Protein AF-A0AA43KEZ3-F1 (afdb_monomer_lite)

Sequence (127 aa):
MGILWEQIADISPYVIVPEFEFEIKIKGIDIIILAEETVQFAQLKTLKGTLTGSQNNRAKKELSIHDNPLFVSAFDLGDWTFNNPKINRIAGKNFWNNIYINYDIFEAHVRTLLQTIDKAFAELATK

Foldseek 3Di:
DLVVLLVVLCVQPQKDQCCVPPVDDQFLARIWGCFPNDIEGEHEDAEQDPDDDPRLVRSCVRQVVDPNYEYEHCADDDHHPRDDPRYYYDYQCRVCVRSPHHRVVVVVVVVVVVVVVVVVVVVVVVD

pLDDT: mean 93.91, std 5.21, range [56.69, 98.25]

Structure (mmCIF, N/CA/C/O backbone):
data_AF-A0AA43KEZ3-F1
#
_entry.id   AF-A0AA43KEZ3-F1
#
loop_
_atom_site.group_PDB
_atom_site.id
_atom_site.type_symbol
_atom_site.label_atom_id
_atom_site.label_alt_id
_atom_site.label_comp_id
_atom_site.label_asym_id
_atom_site.label_entity_id
_atom_site.label_seq_id
_atom_site.pdbx_PDB_ins_code
_atom_site.Cartn_x
_atom_site.Cartn_y
_atom_site.Cartn_z
_atom_site.occupancy
_atom_site.B_iso_or_equiv
_atom_site.auth_seq_id
_atom_site.auth_comp_id
_atom_site.auth_asym_id
_atom_site.auth_atom_id
_atom_site.pdbx_PDB_model_num
ATOM 1 N N . MET A 1 1 ? 0.077 5.423 -11.524 1.00 74.31 1 MET A N 1
ATOM 2 C CA . MET A 1 1 ? 0.116 3.974 -11.234 1.00 74.31 1 MET A CA 1
ATOM 3 C C . MET A 1 1 ? -0.656 3.555 -9.980 1.00 74.31 1 MET A C 1
ATOM 5 O O . MET A 1 1 ? -0.836 2.363 -9.836 1.00 74.31 1 MET A O 1
ATOM 9 N N . GLY A 1 2 ? -1.134 4.458 -9.102 1.00 86.38 2 GLY A N 1
ATOM 10 C CA . GLY A 1 2 ? -1.878 4.069 -7.880 1.00 86.38 2 GLY A CA 1
ATOM 11 C C . GLY A 1 2 ? -3.044 3.107 -8.141 1.00 86.38 2 GLY A C 1
ATOM 12 O O . GLY A 1 2 ? -3.013 1.987 -7.647 1.00 86.38 2 GLY A O 1
ATOM 13 N N . ILE A 1 3 ? -3.939 3.493 -9.057 1.00 92.56 3 ILE A N 1
ATOM 14 C CA . ILE A 1 3 ? -5.095 2.689 -9.494 1.00 92.56 3 ILE A CA 1
ATOM 15 C C . ILE A 1 3 ? -4.701 1.276 -9.949 1.00 92.56 3 ILE A C 1
ATOM 17 O O . ILE A 1 3 ? -5.396 0.324 -9.627 1.00 92.56 3 ILE A O 1
ATOM 21 N N . LEU A 1 4 ? -3.577 1.103 -10.658 1.00 92.88 4 LEU A N 1
ATOM 22 C CA . LEU A 1 4 ? -3.144 -0.233 -11.087 1.00 92.88 4 LEU A CA 1
ATOM 23 C C . LEU A 1 4 ? -2.866 -1.140 -9.881 1.00 92.88 4 LEU A C 1
ATOM 25 O O . LEU A 1 4 ? -3.212 -2.315 -9.895 1.00 92.88 4 LEU A O 1
ATOM 29 N N . TRP A 1 5 ? -2.219 -0.609 -8.844 1.00 95.06 5 TRP A N 1
ATOM 30 C CA . TRP A 1 5 ? -1.894 -1.393 -7.654 1.00 95.06 5 TRP A CA 1
ATOM 31 C C . TRP A 1 5 ? -3.137 -1.715 -6.832 1.00 95.06 5 TRP A C 1
ATOM 33 O O . TRP A 1 5 ? -3.212 -2.810 -6.289 1.00 95.06 5 TRP A O 1
ATOM 43 N N . GLU A 1 6 ? -4.104 -0.797 -6.788 1.00 96.62 6 GLU A N 1
ATOM 44 C CA . GLU A 1 6 ? -5.429 -1.039 -6.208 1.00 96.62 6 GLU A CA 1
ATOM 45 C C . GLU A 1 6 ? -6.131 -2.179 -6.957 1.00 96.62 6 GLU A C 1
ATOM 47 O O . GLU A 1 6 ? -6.486 -3.170 -6.334 1.00 96.62 6 GLU A O 1
ATOM 52 N N . GLN A 1 7 ? -6.202 -2.119 -8.292 1.00 95.69 7 GLN A N 1
ATOM 53 C CA . GLN A 1 7 ? -6.809 -3.167 -9.127 1.00 95.69 7 GLN A CA 1
ATOM 54 C C . GLN A 1 7 ? -6.144 -4.537 -8.966 1.00 95.69 7 GLN A C 1
ATOM 56 O O . GLN A 1 7 ? -6.822 -5.557 -8.967 1.00 95.69 7 GLN A O 1
ATOM 61 N N . ILE A 1 8 ? -4.815 -4.585 -8.844 1.00 94.62 8 ILE A N 1
ATOM 62 C CA . ILE A 1 8 ? -4.105 -5.853 -8.630 1.00 94.62 8 ILE A CA 1
ATOM 63 C C . ILE A 1 8 ? -4.355 -6.381 -7.213 1.00 94.62 8 ILE A C 1
ATOM 65 O O . ILE A 1 8 ? -4.511 -7.587 -7.039 1.00 94.62 8 ILE A O 1
ATOM 69 N N . ALA A 1 9 ? -4.389 -5.505 -6.204 1.00 96.31 9 ALA A N 1
ATOM 70 C CA . ALA A 1 9 ? -4.684 -5.906 -4.832 1.00 96.31 9 ALA A CA 1
ATOM 71 C C . ALA A 1 9 ? -6.112 -6.460 -4.698 1.00 96.31 9 ALA A C 1
ATOM 73 O O . ALA A 1 9 ? -6.295 -7.463 -4.015 1.00 96.31 9 ALA A O 1
ATOM 74 N N . ASP A 1 10 ? -7.072 -5.868 -5.409 1.00 96.62 10 ASP A N 1
ATOM 75 C CA . ASP A 1 10 ? -8.496 -6.244 -5.449 1.00 96.62 10 ASP A CA 1
ATOM 76 C C . ASP A 1 10 ? -8.757 -7.647 -6.036 1.00 96.62 10 ASP A C 1
ATOM 78 O O . ASP A 1 10 ? -9.821 -8.224 -5.852 1.00 96.62 10 ASP A O 1
ATOM 82 N N . ILE A 1 11 ? -7.766 -8.259 -6.701 1.00 94.62 11 ILE A N 1
ATOM 83 C CA . ILE A 1 11 ? -7.838 -9.675 -7.110 1.00 94.62 11 ILE A CA 1
ATOM 84 C C . ILE A 1 11 ? -7.891 -10.594 -5.878 1.00 94.62 11 ILE A C 1
ATOM 86 O O . ILE A 1 11 ? -8.409 -11.712 -5.945 1.00 94.62 11 ILE A O 1
ATOM 90 N N . SER A 1 12 ? -7.316 -10.156 -4.756 1.00 96.00 12 SER A N 1
ATOM 91 C CA . SER A 1 12 ? -7.359 -10.912 -3.513 1.00 96.00 12 SER A CA 1
ATOM 92 C C . SER A 1 12 ? -8.761 -10.869 -2.903 1.00 96.00 12 SER A C 1
ATOM 94 O O . SER A 1 12 ? -9.270 -9.780 -2.655 1.00 96.00 12 SER A O 1
ATOM 96 N N . PRO A 1 13 ? -9.346 -12.016 -2.507 1.00 95.19 13 PRO A N 1
ATOM 97 C CA . PRO A 1 13 ? -10.639 -12.036 -1.816 1.00 95.19 13 PRO A CA 1
ATOM 98 C C . PRO A 1 13 ? -10.581 -11.433 -0.398 1.00 95.19 13 PRO A C 1
ATOM 100 O O . PRO A 1 13 ? -11.600 -11.354 0.282 1.00 95.19 13 PRO A O 1
ATOM 103 N N . TYR A 1 14 ? -9.389 -11.047 0.068 1.00 96.94 14 TYR A N 1
ATOM 104 C CA . TYR A 1 14 ? -9.154 -10.407 1.363 1.00 96.94 14 TYR A CA 1
ATOM 105 C C . TYR A 1 14 ? -8.997 -8.890 1.255 1.00 96.94 14 TYR A C 1
ATOM 107 O O . TYR A 1 14 ? -8.715 -8.231 2.258 1.00 96.94 14 TYR A O 1
ATOM 115 N N . VAL A 1 15 ? -9.142 -8.337 0.053 1.00 98.06 15 VAL A N 1
ATOM 116 C CA . VAL A 1 15 ? -9.032 -6.909 -0.220 1.00 98.06 15 VAL A CA 1
ATOM 117 C C . VAL A 1 15 ? -10.338 -6.422 -0.820 1.00 98.06 15 VAL A C 1
ATOM 119 O O . VAL A 1 15 ? -10.961 -7.114 -1.614 1.00 98.06 15 VAL A O 1
ATOM 122 N N . ILE A 1 16 ? -10.739 -5.221 -0.421 1.00 97.50 16 ILE A N 1
ATOM 123 C CA . ILE A 1 16 ? -11.795 -4.458 -1.075 1.00 97.50 16 ILE A CA 1
ATOM 124 C C . ILE A 1 16 ? -11.227 -3.090 -1.421 1.00 97.50 16 ILE A C 1
ATOM 126 O O . ILE A 1 16 ? -10.686 -2.404 -0.545 1.00 97.50 16 ILE A O 1
ATOM 130 N N . VAL A 1 17 ? -11.406 -2.655 -2.663 1.00 98.00 17 VAL A N 1
ATOM 131 C CA . VAL A 1 17 ? -11.264 -1.248 -3.044 1.00 98.00 17 VAL A CA 1
ATOM 132 C C . VAL A 1 17 ? -12.637 -0.567 -2.924 1.00 98.00 17 VAL A C 1
ATOM 134 O O . VAL A 1 17 ? -13.504 -0.792 -3.770 1.00 98.00 17 VAL A O 1
ATOM 137 N N . PRO A 1 18 ? -12.882 0.300 -1.917 1.00 96.75 18 PRO A N 1
ATOM 138 C CA . PRO A 1 18 ? -14.215 0.878 -1.690 1.00 96.75 18 PRO A CA 1
ATOM 139 C C . PRO A 1 18 ? -14.755 1.681 -2.880 1.00 96.75 18 PRO A C 1
ATOM 141 O O . PRO A 1 18 ? -15.964 1.720 -3.110 1.00 96.75 18 PRO A O 1
ATOM 144 N N . GLU A 1 19 ? -13.854 2.316 -3.637 1.00 95.88 19 GLU A N 1
ATOM 145 C CA . GLU A 1 19 ? -14.200 3.102 -4.824 1.00 95.88 19 GLU A CA 1
ATOM 146 C C . GLU A 1 19 ? -14.655 2.209 -5.991 1.00 95.88 19 GLU A C 1
ATOM 148 O O . GLU A 1 19 ? -15.491 2.649 -6.774 1.00 95.88 19 GLU A O 1
ATOM 153 N N . PHE A 1 20 ? -14.167 0.965 -6.091 1.00 95.56 20 PHE A N 1
ATOM 154 C CA . PHE A 1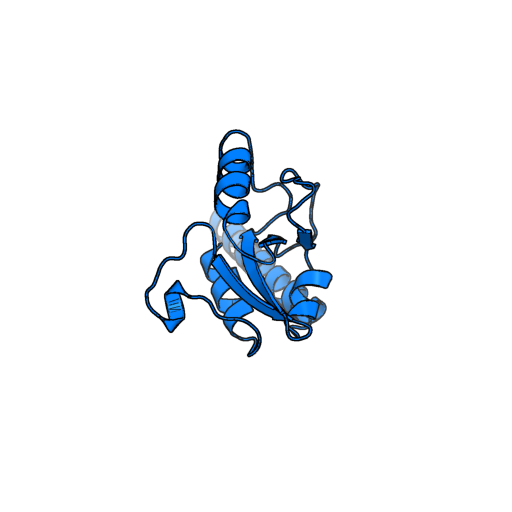 20 ? -14.573 0.021 -7.142 1.00 95.56 20 PHE A CA 1
ATOM 155 C C . PHE A 1 20 ? -15.829 -0.758 -6.758 1.00 95.56 20 PHE A C 1
ATOM 157 O O . PHE A 1 20 ? -16.733 -0.887 -7.575 1.00 95.56 20 PHE A O 1
ATOM 164 N N . GLU A 1 21 ? -15.905 -1.231 -5.514 1.00 95.62 21 GLU A N 1
ATOM 165 C CA . GLU A 1 21 ? -17.003 -2.093 -5.060 1.00 95.62 21 GLU A CA 1
ATOM 166 C C . GLU A 1 21 ? -18.279 -1.320 -4.716 1.00 95.62 21 GLU A C 1
ATOM 168 O O . GLU A 1 21 ? -19.391 -1.805 -4.923 1.00 95.62 21 GLU A O 1
ATOM 173 N N . PHE A 1 22 ? -18.143 -0.104 -4.179 1.00 95.50 22 PHE A N 1
ATOM 174 C CA . PHE A 1 22 ? -19.282 0.649 -3.642 1.00 95.50 22 PHE A CA 1
ATOM 175 C C . PHE A 1 22 ? -19.439 2.046 -4.235 1.00 95.50 22 PHE A C 1
ATOM 177 O O . PHE A 1 22 ? -20.345 2.766 -3.821 1.00 95.50 22 PHE A O 1
ATOM 184 N N . GLU A 1 23 ? -18.550 2.461 -5.143 1.00 96.25 23 GLU A N 1
ATOM 185 C CA . GLU A 1 23 ? -18.494 3.831 -5.676 1.00 96.25 23 GLU A CA 1
ATOM 186 C C . GLU A 1 23 ? -18.366 4.901 -4.566 1.00 96.25 23 GLU A C 1
ATOM 188 O O . GLU A 1 23 ? -18.743 6.065 -4.730 1.00 96.25 23 GLU A O 1
ATOM 193 N N . ILE A 1 24 ? -17.814 4.520 -3.404 1.00 95.50 24 ILE A N 1
ATOM 194 C CA . ILE A 1 24 ? -17.658 5.394 -2.237 1.00 95.50 24 ILE A CA 1
ATOM 195 C C . ILE A 1 24 ? -16.185 5.696 -2.007 1.00 95.50 24 ILE A C 1
ATOM 197 O O . ILE A 1 24 ? -15.351 4.808 -1.838 1.00 95.50 24 ILE A O 1
ATOM 201 N N . LYS A 1 25 ? -15.877 6.988 -1.873 1.00 94.56 25 LYS A N 1
ATOM 202 C CA . LYS A 1 25 ? -14.549 7.443 -1.471 1.00 94.56 25 LYS A CA 1
ATOM 203 C C . LYS A 1 25 ? -14.454 7.594 0.044 1.00 94.56 25 LYS A C 1
ATOM 205 O O . LYS A 1 25 ? -15.003 8.536 0.620 1.00 94.56 25 LYS A O 1
ATOM 210 N N . ILE A 1 26 ? -13.689 6.716 0.687 1.00 96.31 26 ILE A N 1
ATOM 211 C CA . ILE A 1 26 ? -13.355 6.842 2.109 1.00 96.31 26 ILE A CA 1
ATOM 212 C C . ILE A 1 26 ? -12.094 7.699 2.248 1.00 96.31 26 ILE A C 1
ATOM 214 O O . ILE A 1 26 ? -11.077 7.488 1.590 1.00 96.31 26 ILE A O 1
ATOM 218 N N . LYS A 1 27 ? -12.152 8.719 3.106 1.00 96.75 27 LYS A N 1
ATOM 219 C CA . LYS A 1 27 ? -11.066 9.696 3.223 1.00 96.75 27 LYS A CA 1
ATOM 220 C C . LYS A 1 27 ? -9.762 9.038 3.682 1.00 96.75 27 LYS A C 1
ATOM 222 O O . LYS A 1 27 ? -9.672 8.584 4.816 1.00 96.75 27 LYS A O 1
ATOM 227 N N . GLY A 1 28 ? -8.737 9.099 2.834 1.00 95.19 28 GLY A N 1
ATOM 228 C CA . GLY A 1 28 ? -7.395 8.596 3.137 1.00 95.19 28 GLY A CA 1
ATOM 229 C C . GLY A 1 28 ? -7.219 7.090 2.958 1.00 95.19 28 GLY A C 1
ATOM 230 O O . GLY A 1 28 ? -6.128 6.607 3.250 1.00 95.19 28 GLY A O 1
ATOM 231 N N . ILE A 1 29 ? -8.250 6.379 2.495 1.00 97.94 29 ILE A N 1
ATOM 232 C CA . ILE A 1 29 ? -8.242 4.927 2.322 1.00 97.94 29 ILE A CA 1
ATOM 233 C C . ILE A 1 29 ? -8.292 4.613 0.835 1.00 97.94 29 ILE A C 1
ATOM 235 O O . ILE A 1 29 ? -9.207 5.054 0.142 1.00 97.94 29 ILE A O 1
ATOM 239 N N . ASP A 1 30 ? -7.294 3.862 0.382 1.00 97.75 30 ASP A N 1
ATOM 240 C CA . ASP A 1 30 ? -7.220 3.348 -0.983 1.00 97.75 30 ASP A CA 1
ATOM 241 C C . ASP A 1 30 ? -7.771 1.904 -1.010 1.00 97.75 30 ASP A C 1
ATOM 243 O O . ASP A 1 30 ? -8.535 1.556 -1.903 1.00 97.75 30 ASP A O 1
ATOM 247 N N . ILE A 1 31 ? -7.457 1.084 0.010 1.00 98.19 31 ILE A N 1
ATOM 248 C CA . ILE A 1 31 ? -7.920 -0.312 0.135 1.00 98.19 31 ILE A CA 1
ATOM 249 C C . ILE A 1 31 ? -8.311 -0.664 1.579 1.00 98.19 31 ILE A C 1
ATOM 251 O O . ILE A 1 31 ? -7.766 -0.114 2.539 1.00 98.19 31 ILE A O 1
ATOM 255 N N . ILE A 1 32 ? -9.225 -1.620 1.739 1.00 98.25 32 ILE A N 1
ATOM 256 C CA . ILE A 1 32 ? -9.571 -2.263 3.013 1.00 98.25 32 ILE A CA 1
ATOM 257 C C . ILE A 1 32 ? -9.072 -3.705 2.963 1.00 98.25 32 ILE A C 1
ATOM 259 O O . ILE A 1 32 ? -9.283 -4.389 1.967 1.00 98.25 32 ILE A O 1
ATOM 263 N N . ILE A 1 33 ? -8.406 -4.160 4.024 1.00 98.19 33 ILE A N 1
ATOM 264 C CA . ILE A 1 33 ? -7.809 -5.497 4.098 1.00 98.19 33 ILE A CA 1
ATOM 265 C C . ILE A 1 33 ? -8.423 -6.259 5.269 1.00 98.19 33 ILE A C 1
ATOM 267 O O . ILE A 1 33 ? -8.486 -5.733 6.380 1.00 98.19 33 ILE A O 1
ATOM 271 N N . LEU A 1 34 ? -8.826 -7.505 5.037 1.00 96.81 34 LEU A N 1
ATOM 272 C CA . LEU A 1 34 ? -9.160 -8.456 6.092 1.00 96.81 34 LEU A CA 1
ATOM 273 C C . LEU A 1 34 ? -7.959 -9.375 6.339 1.00 96.81 34 LEU A C 1
ATOM 275 O O . LEU A 1 34 ? -7.688 -10.270 5.542 1.00 96.81 34 LEU A O 1
ATOM 279 N N . ALA A 1 35 ? -7.253 -9.171 7.450 1.00 90.75 35 ALA A N 1
ATOM 280 C CA . ALA A 1 35 ? -6.108 -9.989 7.849 1.00 90.75 35 ALA A CA 1
ATOM 281 C C . ALA A 1 35 ? -6.250 -10.401 9.317 1.00 90.75 35 ALA A C 1
ATOM 283 O O . ALA A 1 35 ? -6.539 -9.557 10.161 1.00 90.75 35 ALA A O 1
ATOM 284 N N . GLU A 1 36 ? -6.060 -11.690 9.620 1.00 86.25 36 GLU A N 1
ATOM 285 C CA . GLU A 1 36 ? -6.133 -12.222 10.995 1.00 86.25 36 GLU A CA 1
ATOM 286 C C . GLU A 1 36 ? -7.422 -11.796 11.732 1.00 86.25 36 GLU A C 1
ATOM 288 O O . GLU A 1 36 ? -7.383 -11.295 12.853 1.00 86.25 36 GLU A O 1
ATOM 293 N N . GLU A 1 37 ? -8.573 -11.917 11.058 1.00 89.50 37 GLU A N 1
ATOM 294 C CA . GLU A 1 37 ? -9.902 -11.507 11.563 1.00 89.50 37 GLU A CA 1
ATOM 295 C C . GLU A 1 37 ? -10.037 -10.005 11.892 1.00 89.50 37 GLU A C 1
ATOM 297 O O . GLU A 1 37 ? -11.056 -9.560 12.418 1.00 89.50 37 GLU A O 1
ATOM 302 N N . THR A 1 38 ? -9.039 -9.199 11.530 1.00 94.75 38 THR A N 1
ATOM 303 C CA . THR A 1 38 ? -9.005 -7.758 11.761 1.00 94.75 38 THR A CA 1
ATOM 304 C C . THR A 1 38 ? -9.174 -7.006 10.446 1.00 94.75 38 THR A C 1
ATOM 306 O O . THR A 1 38 ? -8.475 -7.258 9.463 1.00 94.75 38 THR A O 1
ATOM 309 N N . VAL A 1 39 ? -10.090 -6.036 10.435 1.00 97.19 39 VAL A N 1
ATOM 310 C CA . VAL A 1 39 ? -10.246 -5.100 9.317 1.00 97.19 39 VAL A CA 1
ATOM 311 C C . VAL A 1 39 ? -9.219 -3.982 9.462 1.00 97.19 39 VAL A C 1
ATOM 313 O O . VAL A 1 39 ? -9.192 -3.286 10.480 1.00 97.19 39 VAL A O 1
ATOM 316 N N . GLN A 1 40 ? -8.382 -3.818 8.443 1.00 97.88 40 GLN A N 1
ATOM 317 C CA . GLN A 1 40 ? -7.352 -2.790 8.352 1.00 97.88 40 GLN A CA 1
ATOM 318 C C . GLN A 1 40 ? -7.719 -1.784 7.264 1.00 97.88 40 GLN A C 1
ATOM 320 O O . GLN A 1 40 ? -8.058 -2.155 6.139 1.00 97.88 40 GLN A O 1
ATOM 325 N N . PHE A 1 41 ? -7.605 -0.500 7.589 1.00 98.19 41 PHE A N 1
ATOM 326 C CA . PHE A 1 41 ? -7.890 0.590 6.663 1.00 98.19 41 PHE A CA 1
ATOM 327 C C . PHE A 1 41 ? -6.575 1.144 6.130 1.00 98.19 41 PHE A C 1
ATOM 329 O O . PHE A 1 41 ? -5.775 1.710 6.883 1.00 98.19 41 PHE A O 1
ATOM 336 N N . ALA A 1 42 ? -6.330 0.952 4.835 1.00 98.12 42 ALA A N 1
ATOM 337 C CA . ALA A 1 42 ? -5.008 1.136 4.270 1.00 98.12 42 ALA A CA 1
ATOM 338 C C . ALA A 1 42 ? -4.940 2.226 3.198 1.00 98.12 42 ALA A C 1
ATOM 340 O O . ALA A 1 42 ? -5.796 2.346 2.321 1.00 98.12 42 ALA A O 1
ATOM 341 N N . GLN A 1 43 ? -3.847 2.985 3.237 1.00 97.62 43 GLN A N 1
ATOM 342 C CA . GLN A 1 43 ? -3.419 3.824 2.123 1.00 97.62 43 GLN A CA 1
ATOM 343 C C . GLN A 1 43 ? -2.306 3.110 1.352 1.00 97.62 43 GLN A C 1
ATOM 345 O O . GLN A 1 43 ? -1.302 2.721 1.951 1.00 97.62 43 GLN A O 1
ATOM 350 N N . LEU A 1 44 ? -2.454 2.976 0.035 1.00 97.50 44 LEU A N 1
ATOM 351 C CA . LEU A 1 44 ? -1.526 2.272 -0.844 1.00 97.50 44 LEU A CA 1
ATOM 352 C C . LEU A 1 44 ? -0.708 3.266 -1.671 1.00 97.50 44 LEU A C 1
ATOM 354 O O . LEU A 1 44 ? -1.218 4.184 -2.320 1.00 97.50 44 LEU A O 1
ATOM 358 N N . LYS A 1 45 ? 0.612 3.103 -1.654 1.00 96.00 45 LYS A N 1
ATOM 359 C CA . LYS A 1 45 ? 1.546 3.880 -2.474 1.00 96.00 45 LYS A CA 1
ATOM 360 C C . LYS A 1 45 ? 2.487 2.946 -3.213 1.00 96.00 45 LYS A C 1
ATOM 362 O O . LYS A 1 45 ? 2.658 1.792 -2.848 1.00 96.00 45 LYS A O 1
ATOM 367 N N . THR A 1 46 ? 3.098 3.438 -4.285 1.00 94.62 46 THR A N 1
ATOM 368 C CA . THR A 1 46 ? 4.015 2.617 -5.086 1.00 94.62 46 THR A CA 1
ATOM 369 C C . THR A 1 46 ? 5.325 2.356 -4.343 1.00 94.62 46 THR A C 1
ATOM 371 O O . THR A 1 46 ? 5.770 1.216 -4.283 1.00 94.62 46 THR A O 1
ATOM 374 N N . LEU A 1 47 ? 5.924 3.400 -3.759 1.00 94.94 47 LEU A N 1
ATOM 375 C CA . LEU A 1 47 ? 7.233 3.339 -3.097 1.00 94.94 47 LEU A CA 1
ATOM 376 C C . LEU A 1 47 ? 7.182 3.908 -1.674 1.00 94.94 47 LEU A C 1
ATOM 378 O O . LEU A 1 47 ? 6.409 4.829 -1.387 1.00 94.94 47 LEU A O 1
ATOM 382 N N . LYS A 1 48 ? 8.097 3.452 -0.814 1.00 95.50 48 LYS A N 1
ATOM 383 C CA . LYS A 1 48 ? 8.247 3.904 0.581 1.00 95.50 48 LYS A CA 1
ATOM 384 C C . LYS A 1 48 ? 8.483 5.413 0.714 1.00 95.50 48 LYS A C 1
ATOM 386 O O . LYS A 1 48 ? 8.015 6.033 1.672 1.00 95.50 48 LYS A O 1
ATOM 391 N N . GLY A 1 49 ? 9.166 5.997 -0.271 1.00 91.31 49 GLY A N 1
ATOM 392 C CA . GLY A 1 49 ? 9.516 7.418 -0.328 1.00 91.31 49 GLY A CA 1
ATOM 393 C C . GLY A 1 49 ? 8.495 8.318 -1.030 1.00 91.31 49 GLY A C 1
ATOM 394 O O . GLY A 1 49 ? 8.802 9.471 -1.316 1.00 91.31 49 GLY A O 1
ATOM 395 N N . THR A 1 50 ? 7.293 7.818 -1.344 1.00 84.62 50 THR A N 1
ATOM 396 C CA . THR A 1 50 ? 6.314 8.553 -2.174 1.00 84.62 50 THR A CA 1
ATOM 397 C C . THR A 1 50 ? 5.815 9.849 -1.521 1.00 84.62 50 THR A C 1
ATOM 399 O O . THR A 1 50 ? 5.510 10.813 -2.219 1.00 84.62 50 THR A O 1
ATOM 402 N N . LEU A 1 51 ? 5.700 9.898 -0.188 1.00 84.75 51 LEU A N 1
ATOM 403 C CA . LEU A 1 51 ? 5.166 11.076 0.503 1.00 84.75 51 LEU A CA 1
ATOM 404 C C . LEU A 1 51 ? 6.276 12.060 0.875 1.00 84.75 51 LEU A C 1
ATOM 406 O O . LEU A 1 51 ? 7.195 11.712 1.613 1.00 84.75 51 LEU A O 1
ATOM 410 N N . THR A 1 52 ? 6.147 13.316 0.452 1.00 78.75 52 THR A N 1
ATOM 411 C CA . THR A 1 52 ? 7.067 14.403 0.818 1.00 78.75 52 THR A CA 1
ATOM 412 C C . THR A 1 52 ? 6.307 15.591 1.413 1.00 78.75 52 THR A C 1
ATOM 414 O O . THR A 1 52 ? 5.140 15.837 1.095 1.00 78.75 52 THR A O 1
ATOM 417 N N . GLY A 1 53 ? 6.953 16.312 2.336 1.00 83.56 53 GLY A N 1
ATOM 418 C CA . GLY A 1 53 ? 6.436 17.553 2.921 1.00 83.56 53 GLY A CA 1
ATOM 419 C C . GLY A 1 53 ? 4.994 17.461 3.441 1.00 83.56 53 GLY A C 1
ATOM 420 O O . GLY A 1 53 ? 4.669 16.639 4.302 1.00 83.56 53 GLY A O 1
ATOM 421 N N . SER A 1 54 ? 4.120 18.317 2.906 1.00 82.88 54 SER A N 1
ATOM 422 C CA . SER A 1 54 ? 2.720 18.458 3.329 1.00 82.88 54 SER A CA 1
ATOM 423 C C . SER A 1 54 ? 1.878 17.192 3.137 1.00 82.88 54 SER A C 1
ATOM 425 O O . SER A 1 54 ? 0.941 16.965 3.906 1.00 82.88 54 SER A O 1
ATOM 427 N N . GLN A 1 55 ? 2.232 16.332 2.177 1.00 88.06 55 GLN A N 1
ATOM 428 C CA . GLN A 1 55 ? 1.499 15.093 1.905 1.00 88.06 55 GLN A CA 1
ATOM 429 C C . GLN A 1 55 ? 1.610 14.099 3.064 1.00 88.06 55 GLN A C 1
ATOM 431 O O . GLN A 1 55 ? 0.653 13.400 3.383 1.00 88.06 55 GLN A O 1
ATOM 436 N N . ASN A 1 56 ? 2.749 14.089 3.756 1.00 92.00 56 ASN A N 1
ATOM 437 C CA . ASN A 1 56 ? 2.982 13.213 4.900 1.00 92.00 56 ASN A CA 1
ATOM 438 C C . ASN A 1 56 ? 2.072 13.579 6.084 1.00 92.00 56 ASN A C 1
ATOM 440 O O . ASN A 1 56 ? 1.384 12.728 6.645 1.00 92.00 56 ASN A O 1
ATOM 444 N N . ASN A 1 57 ? 1.996 14.870 6.420 1.00 92.31 57 ASN A N 1
ATOM 445 C CA . ASN A 1 57 ? 1.128 15.358 7.496 1.00 92.31 57 ASN A CA 1
ATOM 446 C C . ASN A 1 57 ? -0.351 15.103 7.195 1.00 92.31 57 ASN A C 1
ATOM 448 O O . ASN A 1 57 ? -1.114 14.736 8.091 1.00 92.31 57 ASN A O 1
ATOM 452 N N . ARG A 1 58 ? -0.746 15.261 5.928 1.00 94.06 58 ARG A N 1
ATOM 453 C CA . ARG A 1 58 ? -2.098 14.947 5.475 1.00 94.06 58 ARG A CA 1
ATOM 454 C C . ARG A 1 58 ? -2.410 13.460 5.635 1.00 94.06 58 ARG A C 1
ATOM 456 O O . ARG A 1 58 ? -3.383 13.146 6.310 1.00 94.06 58 ARG A O 1
ATOM 463 N N . ALA A 1 59 ? -1.568 12.575 5.101 1.00 94.94 59 ALA A N 1
ATOM 464 C CA . ALA A 1 59 ? -1.746 11.128 5.211 1.00 94.94 59 ALA A CA 1
ATOM 465 C C . ALA A 1 59 ? -1.865 10.679 6.674 1.00 94.94 59 ALA A C 1
ATOM 467 O O . ALA A 1 59 ? -2.767 9.924 7.018 1.00 94.94 59 ALA A O 1
ATOM 468 N N . LYS A 1 60 ? -1.028 11.221 7.571 1.00 95.69 60 LYS A N 1
ATOM 469 C CA . LYS A 1 60 ? -1.130 10.959 9.015 1.00 95.69 60 LYS A CA 1
ATOM 470 C C . LYS A 1 60 ? -2.494 11.346 9.568 1.00 95.69 60 LYS A C 1
ATOM 472 O O . LYS A 1 60 ? -3.107 10.548 10.268 1.00 95.69 60 LYS A O 1
ATOM 477 N N . LYS A 1 61 ? -2.954 12.566 9.278 1.00 96.00 61 LYS A N 1
ATOM 478 C CA . LYS A 1 61 ? -4.238 13.076 9.771 1.00 96.00 61 LYS A CA 1
ATOM 479 C C . LYS A 1 61 ? -5.410 12.258 9.236 1.00 96.00 61 LYS A C 1
ATOM 481 O O . LYS A 1 61 ? -6.347 12.011 9.980 1.00 96.00 61 LYS A O 1
ATOM 486 N N . GLU A 1 62 ? -5.363 11.881 7.964 1.00 96.94 62 GLU A N 1
ATOM 487 C CA . GLU A 1 62 ? -6.432 11.130 7.307 1.00 96.94 62 GLU A CA 1
ATOM 488 C C . GLU A 1 62 ? -6.485 9.676 7.772 1.00 96.94 62 GLU A C 1
ATOM 490 O O . GLU A 1 62 ? -7.571 9.200 8.052 1.00 96.94 62 GLU A O 1
ATOM 495 N N . LEU A 1 63 ? -5.348 8.997 7.936 1.00 97.25 63 LEU A N 1
ATOM 496 C CA . LEU A 1 63 ? -5.322 7.618 8.429 1.00 97.25 63 LEU A CA 1
ATOM 497 C C . LEU A 1 63 ? -5.645 7.508 9.924 1.00 97.25 63 LEU A C 1
ATOM 499 O O . LEU A 1 63 ? -6.258 6.538 10.342 1.00 97.25 63 LEU A O 1
ATOM 503 N N . SER A 1 64 ? -5.282 8.505 10.741 1.00 96.94 64 SER A N 1
ATOM 504 C CA . SER A 1 64 ? -5.462 8.434 12.206 1.00 96.94 64 SER A CA 1
ATOM 505 C C . SER A 1 64 ? -6.922 8.463 12.679 1.00 96.94 64 SER A C 1
ATOM 507 O O . SER A 1 64 ? -7.147 8.358 13.882 1.00 96.94 64 SER A O 1
ATOM 509 N N . ILE A 1 65 ? -7.896 8.679 11.788 1.00 96.81 65 ILE A N 1
ATOM 510 C CA . ILE A 1 65 ? -9.327 8.665 12.144 1.00 96.81 65 ILE A CA 1
ATOM 511 C C . ILE A 1 65 ? -9.960 7.278 12.001 1.00 96.81 65 ILE A C 1
ATOM 513 O O . ILE A 1 65 ? -11.114 7.117 12.384 1.00 96.81 65 ILE A O 1
ATOM 517 N N . HIS A 1 66 ? -9.237 6.322 11.415 1.00 97.38 66 HIS A N 1
ATOM 518 C CA . HIS A 1 66 ? -9.725 4.972 11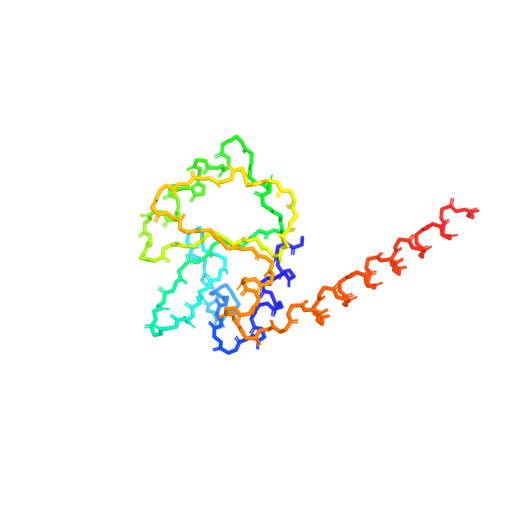.154 1.00 97.38 66 HIS A CA 1
ATOM 519 C C . HIS A 1 66 ? -9.140 3.992 12.161 1.00 97.38 66 HIS A C 1
ATOM 521 O O . HIS A 1 66 ? -8.016 4.175 12.638 1.00 97.38 66 HIS A O 1
ATOM 527 N N . ASP A 1 67 ? -9.890 2.935 12.447 1.00 95.81 67 ASP A N 1
ATOM 528 C CA . ASP A 1 67 ? -9.403 1.825 13.257 1.00 95.81 67 ASP A CA 1
ATOM 529 C C . ASP A 1 67 ? -8.346 1.028 12.479 1.00 95.81 67 ASP A C 1
ATOM 531 O O . ASP A 1 67 ? -8.383 0.960 11.255 1.00 95.81 67 ASP A O 1
ATOM 535 N N . ASN A 1 68 ? -7.368 0.444 13.176 1.00 96.88 68 ASN A N 1
ATOM 536 C CA . ASN A 1 68 ? -6.290 -0.364 12.581 1.00 96.88 68 ASN A CA 1
ATOM 537 C C . ASN A 1 68 ? -5.668 0.239 11.295 1.00 96.88 68 ASN A C 1
ATOM 539 O O . ASN A 1 68 ? -5.624 -0.427 10.252 1.00 96.88 68 ASN A O 1
ATOM 543 N N . PRO A 1 69 ? -5.199 1.500 11.329 1.00 97.69 69 PRO A N 1
ATOM 544 C CA . PRO A 1 69 ? -4.722 2.172 10.134 1.00 97.69 69 PRO A CA 1
ATOM 545 C C . PRO A 1 69 ? -3.398 1.574 9.659 1.00 97.69 69 PRO A C 1
ATOM 547 O O . PRO A 1 69 ? -2.480 1.317 10.449 1.00 97.69 69 PRO A O 1
ATOM 550 N N . LEU A 1 70 ? -3.270 1.426 8.344 1.00 97.81 70 LEU A N 1
ATOM 551 C CA . LEU A 1 70 ? -2.099 0.837 7.710 1.00 97.81 70 LEU A CA 1
ATOM 552 C C . LEU A 1 70 ? -1.595 1.715 6.564 1.00 97.81 70 LEU A C 1
ATOM 554 O O . LEU A 1 70 ? -2.353 2.224 5.743 1.00 97.81 70 LEU A O 1
ATOM 558 N N . PHE A 1 71 ? -0.283 1.893 6.488 1.00 97.75 71 PHE A N 1
ATOM 559 C CA . PHE A 1 71 ? 0.355 2.555 5.360 1.00 97.75 71 PHE A CA 1
ATOM 560 C C . PHE A 1 71 ? 1.156 1.540 4.548 1.00 97.75 71 PHE A C 1
ATOM 562 O O . PHE A 1 71 ? 2.075 0.896 5.057 1.00 97.75 71 PHE A O 1
ATOM 569 N N . VAL A 1 72 ? 0.808 1.393 3.276 1.00 97.88 72 VAL A N 1
ATOM 570 C CA . VAL A 1 72 ? 1.294 0.312 2.422 1.00 97.88 72 VAL A CA 1
ATOM 571 C C . VAL A 1 72 ? 2.148 0.863 1.287 1.00 97.88 72 VAL A C 1
ATOM 573 O O . VAL A 1 72 ? 1.788 1.838 0.627 1.00 97.88 72 VAL A O 1
ATOM 576 N N . SER A 1 73 ? 3.272 0.197 1.023 1.00 97.06 73 SER A N 1
ATOM 577 C CA . SER A 1 73 ? 4.062 0.384 -0.195 1.00 97.06 73 SER A CA 1
ATOM 578 C C . SER A 1 73 ? 4.030 -0.883 -1.051 1.00 97.06 73 SER A C 1
ATOM 580 O O . SER A 1 73 ? 4.445 -1.945 -0.595 1.00 97.06 73 SER A O 1
ATOM 582 N N . ALA A 1 74 ? 3.596 -0.778 -2.306 1.00 96.25 74 ALA A N 1
ATOM 583 C CA . ALA A 1 74 ? 3.547 -1.899 -3.245 1.00 96.25 74 ALA A CA 1
ATOM 584 C C . ALA A 1 74 ? 4.930 -2.540 -3.453 1.00 96.25 74 ALA A C 1
ATOM 586 O O . ALA A 1 74 ? 5.031 -3.759 -3.550 1.00 96.25 74 ALA A O 1
ATOM 587 N N . PHE A 1 75 ? 6.002 -1.743 -3.464 1.00 95.31 75 PHE A N 1
ATOM 588 C CA . PHE A 1 75 ? 7.373 -2.243 -3.574 1.00 95.31 75 PHE A CA 1
ATOM 589 C C . PHE A 1 75 ? 8.185 -1.933 -2.319 1.00 95.31 75 PHE A C 1
ATOM 591 O O . PHE A 1 75 ? 8.015 -0.887 -1.681 1.00 95.31 75 PHE A O 1
ATOM 598 N N . ASP A 1 76 ? 9.102 -2.837 -1.985 1.00 95.31 76 ASP A N 1
ATOM 599 C CA . ASP A 1 76 ? 10.113 -2.621 -0.952 1.00 95.31 76 ASP A CA 1
ATOM 600 C C . ASP A 1 76 ? 11.369 -1.995 -1.575 1.00 95.31 76 ASP A C 1
ATOM 602 O O . ASP A 1 76 ? 12.375 -2.657 -1.813 1.00 95.31 76 ASP A O 1
ATOM 606 N N . LEU A 1 77 ? 11.269 -0.708 -1.913 1.00 93.00 77 LEU A N 1
ATOM 607 C CA . LEU A 1 77 ? 12.352 0.061 -2.520 1.00 93.00 77 LEU A CA 1
ATOM 608 C C . LEU A 1 77 ? 12.471 1.435 -1.853 1.00 93.00 77 LEU A C 1
ATOM 610 O O . LEU A 1 77 ? 11.464 2.114 -1.618 1.00 93.00 77 LEU A O 1
ATOM 614 N N . GLY A 1 78 ? 13.716 1.845 -1.602 1.00 92.69 78 GLY A N 1
ATOM 615 C CA . GLY A 1 78 ? 14.059 3.100 -0.932 1.00 92.69 78 GLY A CA 1
ATOM 616 C C . GLY A 1 78 ? 13.708 3.123 0.558 1.00 92.69 78 GLY A C 1
ATOM 617 O O . GLY A 1 78 ? 13.281 2.125 1.140 1.00 92.69 78 GLY A O 1
ATOM 618 N N . ASP A 1 79 ? 13.870 4.293 1.170 1.00 94.56 79 ASP A N 1
ATOM 619 C CA . ASP A 1 79 ? 13.573 4.505 2.585 1.00 94.56 79 ASP A CA 1
ATOM 620 C C . ASP A 1 79 ? 12.165 5.057 2.807 1.00 94.56 79 ASP A C 1
ATOM 622 O O . ASP A 1 79 ? 11.577 5.746 1.968 1.00 94.56 79 ASP A O 1
ATOM 626 N N . TRP A 1 80 ? 11.612 4.764 3.982 1.00 94.75 80 TRP A N 1
ATOM 627 C CA . TRP A 1 80 ? 10.324 5.306 4.384 1.00 94.75 80 TRP A CA 1
ATOM 628 C C . TRP A 1 80 ? 10.413 6.796 4.688 1.00 94.75 80 TRP A C 1
ATOM 630 O O . TRP A 1 80 ? 11.066 7.206 5.646 1.00 94.75 80 TRP A O 1
ATOM 640 N N . THR A 1 81 ? 9.635 7.593 3.965 1.00 93.69 81 THR A N 1
ATOM 641 C CA . THR A 1 81 ? 9.419 9.001 4.317 1.00 93.69 81 THR A CA 1
ATOM 642 C C . THR A 1 81 ? 8.205 9.179 5.227 1.00 93.69 81 THR A C 1
ATOM 644 O O . THR A 1 81 ? 8.176 10.085 6.060 1.00 93.69 81 THR A O 1
ATOM 647 N N . PHE A 1 82 ? 7.203 8.301 5.134 1.00 94.25 82 PHE A N 1
ATOM 648 C CA . PHE A 1 82 ? 6.076 8.262 6.066 1.00 94.25 82 PHE A CA 1
ATOM 649 C C . PHE A 1 82 ? 6.483 7.577 7.371 1.00 94.25 82 PHE A C 1
ATOM 651 O O . PHE A 1 82 ? 6.969 6.453 7.331 1.00 94.25 82 PHE A O 1
ATOM 658 N N . ASN A 1 83 ? 6.266 8.213 8.525 1.00 90.62 83 ASN A N 1
ATOM 659 C CA . ASN A 1 83 ? 6.529 7.610 9.836 1.00 90.62 83 ASN A CA 1
ATOM 660 C C . ASN A 1 83 ? 5.554 8.141 10.894 1.00 90.62 83 ASN A C 1
ATOM 662 O O . ASN A 1 83 ? 5.462 9.358 11.080 1.00 90.62 83 ASN A O 1
ATOM 666 N N . ASN A 1 84 ? 4.846 7.253 11.590 1.00 93.56 84 ASN A N 1
ATOM 667 C CA . ASN A 1 84 ? 3.913 7.587 12.664 1.00 93.56 84 ASN A CA 1
ATOM 668 C C . ASN A 1 84 ? 3.881 6.429 13.682 1.00 93.56 84 ASN A C 1
ATOM 670 O O . ASN A 1 84 ? 3.699 5.292 13.262 1.00 93.56 84 ASN A O 1
ATOM 674 N N . PRO A 1 85 ? 4.026 6.686 14.995 1.00 93.19 85 PRO A N 1
ATOM 675 C CA . PRO A 1 85 ? 4.068 5.628 16.010 1.00 93.19 85 PRO A CA 1
ATOM 676 C C . PRO A 1 85 ? 2.761 4.834 16.162 1.00 93.19 85 PRO A C 1
ATOM 678 O O . PRO A 1 85 ? 2.776 3.777 16.778 1.00 93.19 85 PRO A O 1
ATOM 681 N N . LYS A 1 86 ? 1.634 5.342 15.646 1.00 94.38 86 LYS A N 1
ATOM 682 C CA . LYS A 1 86 ? 0.308 4.711 15.757 1.00 94.38 86 LYS A CA 1
ATOM 683 C C . LYS A 1 86 ? -0.187 4.072 14.459 1.00 94.38 86 LYS A C 1
ATOM 685 O O . LYS A 1 86 ? -1.262 3.489 14.457 1.00 94.38 86 LYS A O 1
ATOM 690 N N . ILE A 1 87 ? 0.544 4.236 13.355 1.00 97.19 87 ILE A N 1
ATOM 691 C CA . ILE A 1 87 ? 0.140 3.735 12.037 1.00 97.19 87 ILE A CA 1
ATOM 692 C C . ILE A 1 87 ? 1.230 2.792 11.555 1.00 97.19 87 ILE A C 1
ATOM 694 O O . ILE A 1 87 ? 2.359 3.219 11.293 1.00 97.19 87 ILE A O 1
ATOM 698 N N . ASN A 1 88 ? 0.878 1.517 11.431 1.00 96.06 88 ASN A N 1
ATOM 699 C CA . ASN A 1 88 ? 1.810 0.502 10.968 1.00 96.06 88 ASN A CA 1
ATOM 700 C C . ASN A 1 88 ? 2.160 0.718 9.495 1.00 96.06 88 ASN A C 1
ATOM 702 O O . ASN A 1 88 ? 1.407 1.321 8.727 1.00 96.06 88 ASN A O 1
ATOM 706 N N . ARG A 1 89 ? 3.336 0.225 9.101 1.00 97.00 89 ARG A N 1
ATOM 707 C CA . ARG A 1 89 ? 3.824 0.293 7.723 1.00 97.00 89 ARG A CA 1
ATOM 708 C C . ARG A 1 89 ? 4.201 -1.092 7.240 1.00 97.00 89 ARG A C 1
ATOM 710 O O . ARG A 1 89 ? 4.864 -1.827 7.966 1.00 97.00 89 ARG A O 1
ATOM 717 N N . ILE A 1 90 ? 3.850 -1.405 6.002 1.00 97.31 90 ILE A N 1
ATOM 718 C CA . ILE A 1 90 ? 4.183 -2.677 5.361 1.00 97.31 90 ILE A CA 1
ATOM 719 C C . ILE A 1 90 ? 4.555 -2.438 3.898 1.00 97.31 90 ILE A C 1
ATOM 721 O O . ILE A 1 90 ? 4.030 -1.525 3.261 1.00 97.31 90 ILE A O 1
ATOM 725 N N . ALA A 1 91 ? 5.509 -3.205 3.370 1.00 97.62 91 ALA A N 1
ATOM 726 C CA . ALA A 1 91 ? 5.995 -3.021 2.007 1.00 97.62 91 ALA A CA 1
ATOM 727 C C . ALA A 1 91 ? 6.275 -4.339 1.289 1.00 97.62 91 ALA A C 1
ATOM 729 O O . ALA A 1 91 ? 6.608 -5.337 1.932 1.00 97.62 91 ALA A O 1
ATOM 730 N N . GLY A 1 92 ? 6.191 -4.294 -0.045 1.00 96.56 92 GLY A N 1
ATOM 731 C CA . GLY A 1 92 ? 6.655 -5.352 -0.940 1.00 96.56 92 GLY A CA 1
ATOM 732 C C . GLY A 1 92 ? 6.126 -6.720 -0.532 1.00 96.56 92 GLY A C 1
ATOM 733 O O . GLY A 1 92 ? 4.937 -6.871 -0.255 1.00 96.56 92 GLY A O 1
ATOM 734 N N . LYS A 1 93 ? 7.025 -7.703 -0.443 1.00 97.31 93 LYS A N 1
ATOM 735 C CA . LYS A 1 93 ? 6.686 -9.096 -0.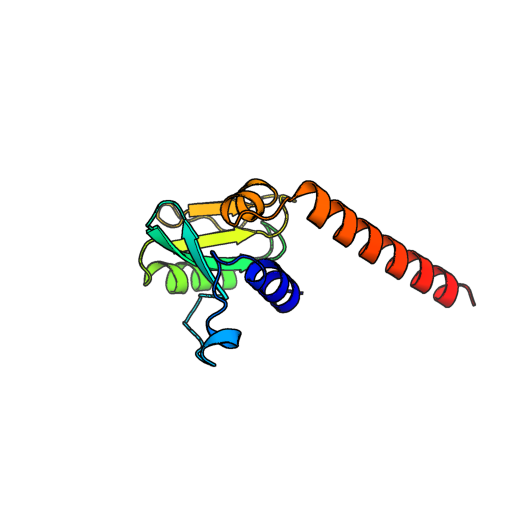132 1.00 97.31 93 LYS A CA 1
ATOM 736 C C . LYS A 1 93 ? 5.774 -9.259 1.080 1.00 97.31 93 LYS A C 1
ATOM 738 O O . LYS A 1 93 ? 4.838 -10.045 1.018 1.00 97.31 93 LYS A O 1
ATOM 743 N N . ASN A 1 94 ? 6.001 -8.489 2.144 1.00 96.81 94 ASN A N 1
ATOM 744 C CA . ASN A 1 94 ? 5.173 -8.574 3.345 1.00 96.81 94 ASN A CA 1
ATOM 745 C C . ASN A 1 94 ? 3.731 -8.145 3.059 1.00 96.81 94 ASN A C 1
ATOM 747 O O . ASN A 1 94 ? 2.807 -8.810 3.508 1.00 96.81 94 ASN A O 1
ATOM 751 N N . PHE A 1 95 ? 3.532 -7.071 2.289 1.00 97.00 95 PHE A N 1
ATOM 752 C CA . PHE A 1 95 ? 2.193 -6.602 1.930 1.00 97.00 95 PHE A CA 1
ATOM 753 C C . PHE A 1 95 ? 1.469 -7.614 1.047 1.00 97.00 95 PHE A C 1
ATOM 755 O O . PHE A 1 95 ? 0.369 -8.038 1.382 1.00 97.00 95 PHE A O 1
ATOM 762 N N . TRP A 1 96 ? 2.093 -8.024 -0.055 1.00 96.62 96 TRP A N 1
ATOM 763 C CA . TRP A 1 96 ? 1.442 -8.916 -1.011 1.00 96.62 96 TRP A CA 1
ATOM 764 C C . TRP A 1 96 ? 1.134 -10.282 -0.395 1.00 96.62 96 TRP A C 1
ATOM 766 O O . TRP A 1 96 ? 0.029 -10.789 -0.568 1.00 96.62 96 TRP A O 1
ATOM 776 N N . ASN A 1 97 ? 2.039 -10.823 0.426 1.00 95.06 97 ASN A N 1
ATOM 777 C CA . ASN A 1 97 ? 1.772 -12.060 1.157 1.00 95.06 97 ASN A CA 1
ATOM 778 C C . ASN A 1 97 ? 0.648 -11.901 2.194 1.00 95.06 97 ASN A C 1
ATOM 780 O O . ASN A 1 97 ? -0.118 -12.842 2.380 1.00 95.06 97 ASN A O 1
ATOM 784 N N . ASN A 1 98 ? 0.518 -10.731 2.837 1.00 94.94 98 ASN A N 1
ATOM 785 C CA . ASN A 1 98 ? -0.571 -10.440 3.782 1.00 94.94 98 ASN A CA 1
ATOM 786 C C . ASN A 1 98 ? -1.955 -10.477 3.116 1.00 94.94 98 ASN A C 1
ATOM 788 O O . ASN A 1 98 ? -2.952 -10.716 3.784 1.00 94.94 98 ASN A O 1
ATOM 792 N N . ILE A 1 99 ? -2.009 -10.268 1.799 1.00 96.00 99 ILE A N 1
ATOM 793 C CA . ILE A 1 99 ? -3.228 -10.392 0.991 1.00 96.00 99 ILE A CA 1
ATOM 794 C C . ILE A 1 99 ? -3.198 -11.635 0.093 1.00 96.00 99 ILE A C 1
ATOM 796 O O . ILE A 1 99 ? -3.909 -11.699 -0.904 1.00 96.00 99 ILE A O 1
ATOM 800 N N . TYR A 1 100 ? -2.381 -12.635 0.436 1.00 95.00 100 TYR A N 1
ATOM 801 C CA . TYR A 1 100 ? -2.286 -13.928 -0.251 1.00 95.00 100 TYR A CA 1
ATOM 802 C C . TYR A 1 100 ? -1.919 -13.858 -1.744 1.00 95.00 100 TYR A C 1
ATOM 804 O O . TYR A 1 100 ? -2.200 -14.780 -2.510 1.00 95.00 100 TYR A O 1
ATOM 812 N N . ILE A 1 101 ? -1.227 -12.797 -2.162 1.00 94.50 101 ILE A N 1
ATOM 813 C CA . ILE A 1 101 ? -0.655 -12.659 -3.503 1.00 94.50 101 ILE A CA 1
ATOM 814 C C . ILE A 1 101 ? 0.833 -13.015 -3.452 1.00 94.50 101 ILE A C 1
ATOM 816 O O . ILE A 1 101 ? 1.605 -12.438 -2.687 1.00 94.50 101 ILE A O 1
ATOM 820 N N . ASN A 1 102 ? 1.260 -13.952 -4.305 1.00 94.3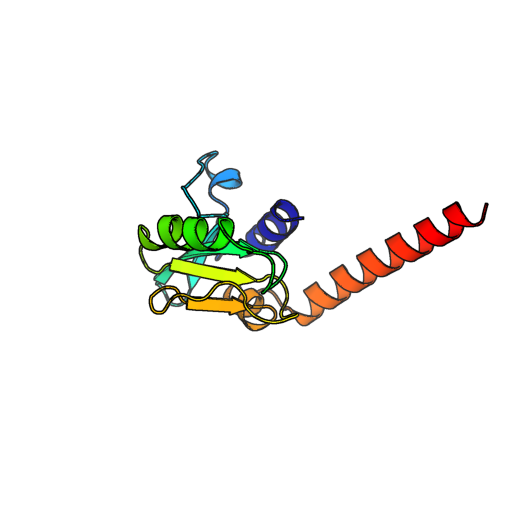1 102 ASN A N 1
ATOM 821 C CA . ASN A 1 102 ? 2.668 -14.327 -4.408 1.00 94.31 102 ASN A CA 1
ATOM 822 C C . ASN A 1 102 ? 3.487 -13.173 -5.009 1.00 94.31 102 ASN A C 1
ATOM 824 O O . ASN A 1 102 ? 3.450 -12.922 -6.218 1.00 94.31 102 ASN A O 1
ATOM 828 N N . TYR A 1 103 ? 4.256 -12.502 -4.150 1.00 94.19 103 TYR A N 1
ATOM 829 C CA . TYR A 1 103 ? 5.057 -11.347 -4.540 1.00 94.19 103 TYR A CA 1
ATOM 830 C C . TYR A 1 103 ? 6.091 -11.645 -5.624 1.00 94.19 103 TYR A C 1
ATOM 832 O O . TYR A 1 103 ? 6.305 -10.809 -6.494 1.00 94.19 103 TYR A O 1
ATOM 840 N N . ASP A 1 104 ? 6.716 -12.823 -5.601 1.00 93.38 104 ASP A N 1
ATOM 841 C CA . ASP A 1 104 ? 7.806 -13.143 -6.526 1.00 93.38 104 ASP A CA 1
ATOM 842 C C . ASP A 1 104 ? 7.267 -13.244 -7.970 1.00 93.38 104 ASP A C 1
ATOM 844 O O . ASP A 1 104 ? 7.901 -12.777 -8.918 1.00 93.38 104 ASP A O 1
ATOM 848 N N . ILE A 1 105 ? 6.044 -13.770 -8.134 1.00 91.75 105 ILE A N 1
ATOM 849 C CA . ILE A 1 105 ? 5.335 -13.788 -9.424 1.00 91.75 105 ILE A CA 1
ATOM 850 C C . ILE A 1 105 ? 4.964 -12.364 -9.846 1.00 91.75 105 ILE A C 1
ATOM 852 O O . ILE A 1 105 ? 5.223 -11.978 -10.989 1.00 91.75 105 ILE A O 1
ATOM 856 N N . PHE A 1 106 ? 4.373 -11.586 -8.935 1.00 89.19 106 PHE A N 1
ATOM 857 C CA . PHE A 1 106 ? 3.978 -10.200 -9.191 1.00 89.19 106 PHE A CA 1
ATOM 858 C C . PHE A 1 106 ? 5.171 -9.340 -9.635 1.00 89.19 106 PHE A C 1
ATOM 860 O O . PHE A 1 106 ? 5.113 -8.688 -10.680 1.00 89.19 106 PHE A O 1
ATOM 867 N N . GLU A 1 107 ? 6.278 -9.378 -8.891 1.00 92.06 107 GLU A N 1
ATOM 868 C CA . GLU A 1 107 ? 7.472 -8.586 -9.179 1.00 92.06 107 GLU A CA 1
ATOM 869 C C . GLU A 1 107 ? 8.069 -8.960 -10.542 1.00 92.06 107 GLU A C 1
ATOM 871 O O . GLU A 1 107 ? 8.416 -8.074 -11.328 1.00 92.06 107 GLU A O 1
ATOM 876 N N . ALA A 1 108 ? 8.142 -10.257 -10.862 1.00 92.94 108 ALA A N 1
ATOM 877 C CA . ALA A 1 108 ? 8.647 -10.727 -12.149 1.00 92.94 108 ALA A CA 1
ATOM 878 C C . ALA A 1 108 ? 7.808 -10.208 -13.330 1.00 92.94 108 ALA A C 1
ATOM 880 O O . ALA A 1 108 ? 8.369 -9.763 -14.338 1.00 92.94 108 ALA A O 1
ATOM 881 N N . HIS A 1 109 ? 6.477 -10.208 -13.201 1.00 91.25 109 H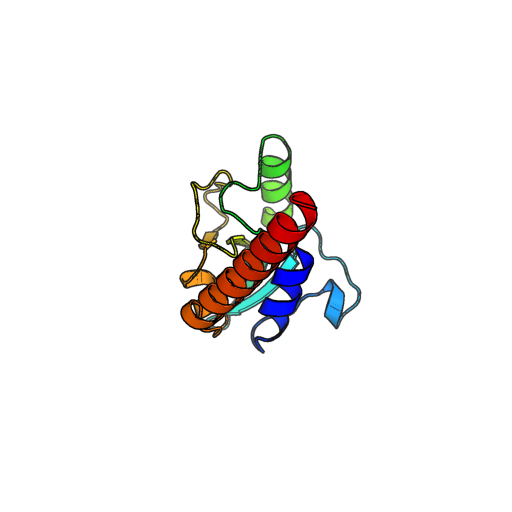IS A N 1
ATOM 882 C CA . HIS A 1 109 ? 5.578 -9.699 -14.241 1.00 91.25 109 HIS A CA 1
ATOM 883 C C . HIS A 1 109 ? 5.711 -8.186 -14.417 1.00 91.25 109 HIS A C 1
ATOM 885 O O . HIS A 1 109 ? 5.857 -7.717 -15.547 1.00 91.25 109 HIS A O 1
ATOM 891 N N . VAL A 1 110 ? 5.730 -7.421 -13.320 1.00 89.81 110 VAL A N 1
ATOM 892 C CA . VAL A 1 110 ? 5.911 -5.962 -13.385 1.00 89.81 110 VAL A CA 1
ATOM 893 C C . VAL A 1 110 ? 7.256 -5.611 -14.016 1.00 89.81 110 VAL A C 1
ATOM 895 O O . VAL A 1 110 ? 7.318 -4.760 -14.902 1.00 89.81 110 VAL A O 1
ATOM 898 N N . ARG A 1 111 ? 8.335 -6.289 -13.613 1.00 91.44 111 ARG A N 1
ATOM 899 C CA . ARG A 1 111 ? 9.672 -6.078 -14.177 1.00 91.44 111 ARG A CA 1
ATOM 900 C C . ARG A 1 111 ? 9.697 -6.351 -15.679 1.00 91.44 111 ARG A C 1
ATOM 902 O O . ARG A 1 111 ? 10.209 -5.526 -16.431 1.00 91.44 111 ARG A O 1
ATOM 909 N N . THR A 1 112 ? 9.116 -7.471 -16.107 1.00 94.81 112 THR A N 1
ATOM 910 C CA . THR A 1 112 ? 9.048 -7.854 -17.526 1.00 94.81 112 THR A CA 1
ATOM 911 C C . THR A 1 112 ? 8.269 -6.823 -18.338 1.00 94.81 112 THR A C 1
ATOM 913 O O . THR A 1 112 ? 8.724 -6.410 -19.406 1.00 94.81 112 THR A O 1
ATOM 916 N N . LEU A 1 113 ? 7.127 -6.362 -17.819 1.00 91.94 113 LEU A N 1
ATOM 917 C CA . LEU A 1 113 ? 6.318 -5.323 -18.451 1.00 91.94 113 LEU A CA 1
ATOM 918 C C . LEU A 1 113 ? 7.125 -4.033 -18.649 1.00 91.94 113 LEU A C 1
ATOM 920 O O . LEU A 1 113 ? 7.202 -3.532 -19.769 1.00 91.94 113 LEU A O 1
ATOM 924 N N . LEU A 1 114 ? 7.757 -3.526 -17.585 1.00 90.50 114 LEU A N 1
ATOM 925 C CA . LEU A 1 114 ? 8.534 -2.284 -17.637 1.00 90.50 114 LEU A CA 1
ATOM 926 C C . LEU A 1 114 ? 9.705 -2.388 -18.624 1.00 90.50 114 LEU A C 1
ATOM 928 O O . LEU A 1 114 ? 9.852 -1.529 -19.486 1.00 90.50 114 LEU A O 1
ATOM 932 N N . GLN A 1 115 ? 10.475 -3.479 -18.573 1.00 94.12 115 GLN A N 1
ATOM 933 C CA . GLN A 1 115 ? 11.598 -3.706 -19.493 1.00 94.12 115 GLN A CA 1
ATOM 934 C C . GLN A 1 115 ? 11.153 -3.805 -20.957 1.00 94.12 115 GLN A C 1
ATOM 936 O O . GLN A 1 115 ? 11.852 -3.335 -21.855 1.00 94.12 115 GLN A O 1
ATOM 941 N N . THR A 1 116 ? 9.991 -4.413 -21.205 1.00 95.44 116 THR A N 1
ATOM 942 C CA . THR A 1 116 ? 9.429 -4.532 -22.556 1.00 95.44 116 THR A CA 1
ATOM 943 C C . THR A 1 116 ? 9.034 -3.162 -23.103 1.00 95.44 116 THR A C 1
ATOM 945 O O . THR A 1 116 ? 9.358 -2.847 -24.248 1.00 95.44 116 THR A O 1
ATOM 948 N N . ILE A 1 117 ? 8.384 -2.333 -22.279 1.00 93.75 117 ILE A N 1
ATOM 949 C CA . ILE A 1 117 ? 8.007 -0.962 -22.646 1.00 93.75 117 ILE A CA 1
ATOM 950 C C . ILE A 1 117 ? 9.257 -0.112 -22.907 1.00 93.75 117 ILE A C 1
ATOM 952 O O . ILE A 1 117 ? 9.330 0.540 -23.948 1.00 93.75 117 ILE A O 1
ATOM 956 N N . ASP A 1 118 ? 10.254 -0.161 -22.020 1.00 92.75 118 ASP A N 1
ATOM 957 C CA . ASP A 1 118 ? 11.499 0.605 -22.163 1.00 92.75 118 ASP A CA 1
ATOM 958 C C . ASP A 1 118 ? 12.232 0.257 -23.464 1.00 92.75 118 ASP A C 1
ATOM 960 O O . ASP A 1 118 ? 12.668 1.147 -24.199 1.00 92.75 118 ASP A O 1
ATOM 964 N N . LYS A 1 119 ? 12.326 -1.038 -23.793 1.00 95.44 119 LYS A N 1
ATOM 965 C CA . LYS A 1 119 ? 12.949 -1.495 -25.039 1.00 95.44 119 LYS A CA 1
ATOM 966 C C . LYS A 1 119 ? 12.191 -0.993 -26.267 1.00 95.44 119 LYS A C 1
ATOM 968 O O . LYS A 1 119 ? 12.811 -0.443 -27.175 1.00 95.44 119 LYS A O 1
ATOM 973 N N . ALA A 1 120 ? 10.866 -1.147 -26.283 1.00 95.56 120 ALA A N 1
ATOM 974 C CA . ALA A 1 120 ? 10.036 -0.678 -27.390 1.00 95.56 120 ALA A CA 1
ATOM 975 C C . ALA A 1 120 ? 10.169 0.842 -27.594 1.00 95.56 120 ALA A C 1
ATOM 977 O O . ALA A 1 120 ? 10.235 1.318 -28.727 1.00 95.56 120 ALA A O 1
ATOM 978 N N . PHE A 1 121 ? 10.262 1.610 -26.506 1.00 94.44 121 PHE A N 1
ATOM 979 C CA . PHE A 1 121 ? 10.459 3.055 -26.573 1.00 94.44 121 PHE A CA 1
ATOM 980 C C . PHE A 1 121 ? 11.846 3.435 -27.112 1.00 94.44 121 PHE A C 1
ATOM 982 O O . PHE A 1 121 ? 11.952 4.312 -27.969 1.00 94.44 121 PHE A O 1
ATOM 989 N N . ALA A 1 122 ? 12.909 2.757 -26.670 1.00 93.94 122 ALA A N 1
ATOM 990 C CA . ALA A 1 122 ? 14.267 2.995 -27.162 1.00 93.94 122 ALA A CA 1
ATOM 991 C C . ALA A 1 122 ? 14.411 2.705 -28.671 1.00 93.94 122 ALA A C 1
ATOM 993 O O . ALA A 1 122 ? 15.076 3.450 -29.393 1.00 93.94 122 ALA A O 1
ATOM 994 N N . GLU A 1 123 ? 13.752 1.656 -29.169 1.00 94.44 123 GLU A N 1
ATOM 995 C CA . GLU A 1 123 ? 13.710 1.327 -30.602 1.00 94.44 123 GLU A CA 1
ATOM 996 C C . GLU A 1 123 ? 12.978 2.393 -31.434 1.00 94.44 123 GLU A C 1
ATOM 998 O O . GLU A 1 123 ? 13.345 2.643 -32.581 1.00 94.44 123 GLU A O 1
ATOM 1003 N N . LEU A 1 124 ? 11.959 3.047 -30.869 1.00 93.00 124 LEU A N 1
ATOM 1004 C CA . LEU A 1 124 ? 11.275 4.166 -31.523 1.00 93.00 124 LEU A CA 1
ATOM 1005 C C . LEU A 1 124 ? 12.110 5.449 -31.503 1.00 93.00 124 LEU A C 1
ATOM 1007 O O . LEU A 1 124 ? 12.121 6.169 -32.491 1.00 93.00 124 LEU A O 1
ATOM 1011 N N . ALA A 1 125 ? 12.820 5.726 -30.408 1.00 87.88 125 ALA A N 1
ATOM 1012 C CA . ALA A 1 125 ? 13.626 6.938 -30.247 1.00 87.88 125 ALA A CA 1
ATOM 1013 C C . ALA A 1 125 ? 14.925 6.946 -31.080 1.00 87.88 125 ALA A C 1
ATOM 1015 O O . ALA A 1 125 ? 15.597 7.971 -31.162 1.00 87.88 125 ALA A O 1
ATOM 1016 N N . THR A 1 126 ? 15.301 5.804 -31.660 1.00 82.12 126 THR A N 1
ATOM 1017 C CA . THR A 1 126 ? 16.478 5.647 -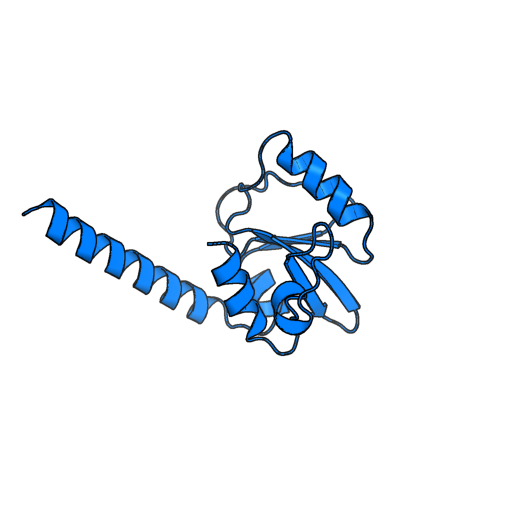32.533 1.00 82.12 126 THR A CA 1
ATOM 1018 C C . THR A 1 126 ? 16.139 5.697 -34.029 1.00 82.12 126 THR A C 1
ATOM 1020 O O . THR A 1 126 ? 17.050 5.601 -34.853 1.00 82.12 126 THR A O 1
ATOM 1023 N N . LYS A 1 127 ? 14.857 5.863 -34.379 1.00 56.69 127 LYS A N 1
ATOM 1024 C CA . LYS A 1 127 ? 14.374 6.151 -35.738 1.00 56.69 127 LYS A CA 1
ATOM 1025 C C . LYS A 1 127 ? 14.167 7.646 -35.941 1.00 56.69 127 LYS A C 1
ATOM 1027 O O . LYS A 1 127 ? 14.401 8.087 -37.086 1.00 56.69 127 LYS A O 1
#

Organism: NCBI:txid2971776

Secondary structure (DSSP, 8-state):
-HHHHHHHHTTSTTEE-HHHHSS---TT-SEEEEETTEEEEEEEESSTT---THHHHHHHHHHTTSSSEEEEESS--S------TTSEEEEHHHHHHHTT--HHHHHHHHHHHHHHHHHHHHHHHT-

Radius of gyration: 15.9 Å; chains: 1; bounding box: 36×33×52 Å